Protein AF-A0A2S5KZ60-F1 (afdb_monomer_lite)

Structure (mmCIF, N/CA/C/O backbone):
data_AF-A0A2S5KZ60-F1
#
_entry.id   AF-A0A2S5KZ60-F1
#
loop_
_atom_site.group_PDB
_atom_site.id
_atom_site.type_symbol
_atom_site.label_atom_id
_atom_site.label_alt_id
_atom_site.label_comp_id
_atom_site.label_asym_id
_atom_site.label_entity_id
_atom_site.label_seq_id
_atom_site.pdbx_PDB_ins_code
_atom_site.Cartn_x
_atom_site.Cartn_y
_atom_site.Cartn_z
_atom_site.occupancy
_atom_site.B_iso_or_equiv
_atom_site.auth_seq_id
_atom_site.auth_comp_id
_atom_site.auth_asym_id
_atom_site.auth_atom_id
_atom_site.pdbx_PDB_model_num
ATOM 1 N N . ASN A 1 1 ? 19.277 -9.928 -32.989 1.00 66.94 1 ASN A N 1
ATOM 2 C CA . ASN A 1 1 ? 19.848 -9.702 -31.635 1.00 66.94 1 ASN A CA 1
ATOM 3 C C . ASN A 1 1 ? 19.671 -8.280 -31.094 1.00 66.94 1 ASN A C 1
ATOM 5 O O . ASN A 1 1 ? 19.501 -8.141 -29.895 1.00 66.94 1 ASN A O 1
ATOM 9 N N . ARG A 1 2 ? 19.640 -7.222 -31.925 1.00 77.81 2 ARG A N 1
ATOM 10 C CA . ARG A 1 2 ? 19.527 -5.826 -31.442 1.00 77.81 2 ARG A CA 1
ATOM 11 C C . ARG A 1 2 ? 18.148 -5.450 -30.859 1.00 77.81 2 ARG A C 1
ATOM 13 O O . ARG A 1 2 ? 18.082 -4.772 -29.846 1.00 77.81 2 ARG A O 1
ATOM 20 N N . GLN A 1 3 ? 17.055 -5.940 -31.453 1.00 83.19 3 GLN A N 1
ATOM 21 C CA . GLN A 1 3 ? 15.695 -5.706 -30.939 1.00 83.19 3 GLN A CA 1
ATOM 22 C C . GLN A 1 3 ? 15.441 -6.382 -29.581 1.00 83.19 3 GLN A C 1
ATOM 24 O O . GLN A 1 3 ? 14.780 -5.809 -28.724 1.00 83.19 3 GLN A O 1
ATOM 29 N N . VAL A 1 4 ? 16.019 -7.568 -29.361 1.00 87.25 4 VAL A N 1
ATOM 30 C CA . VAL A 1 4 ? 15.915 -8.292 -28.084 1.00 87.25 4 VAL A CA 1
ATOM 31 C C . VAL A 1 4 ? 16.633 -7.529 -26.969 1.00 87.25 4 VAL A C 1
ATOM 33 O O . VAL A 1 4 ? 16.061 -7.359 -25.900 1.00 87.25 4 VAL A O 1
ATOM 36 N N . ALA A 1 5 ? 17.829 -6.994 -27.240 1.00 87.56 5 ALA A N 1
ATOM 37 C CA . ALA A 1 5 ? 18.572 -6.184 -26.273 1.00 87.56 5 ALA A CA 1
ATOM 38 C C . ALA A 1 5 ? 17.804 -4.914 -25.858 1.00 87.56 5 ALA A C 1
ATOM 40 O O . ALA A 1 5 ? 17.706 -4.609 -24.674 1.00 87.56 5 ALA A O 1
ATOM 41 N N . LEU A 1 6 ? 17.180 -4.218 -26.817 1.00 87.75 6 LEU A N 1
ATOM 42 C CA . LEU A 1 6 ? 16.333 -3.052 -26.528 1.00 87.75 6 LEU A CA 1
ATOM 43 C C . LEU A 1 6 ? 15.097 -3.414 -25.695 1.00 87.75 6 LEU A C 1
ATOM 45 O O . LEU A 1 6 ? 14.676 -2.640 -24.839 1.00 87.75 6 LEU A O 1
ATOM 49 N N . GLN A 1 7 ? 14.498 -4.580 -25.940 1.00 87.25 7 GLN A N 1
ATOM 50 C CA . GLN A 1 7 ? 13.355 -5.037 -25.155 1.00 87.25 7 GLN A CA 1
ATOM 51 C C . GLN A 1 7 ? 13.765 -5.436 -23.731 1.00 87.25 7 GLN A C 1
ATOM 53 O O . GLN A 1 7 ? 13.031 -5.156 -22.788 1.00 87.25 7 GLN A O 1
ATOM 58 N N . GLN A 1 8 ? 14.934 -6.058 -23.564 1.00 90.69 8 GLN A N 1
ATOM 59 C CA . GLN A 1 8 ? 15.478 -6.418 -22.252 1.00 90.69 8 GLN A CA 1
ATOM 60 C C . GLN A 1 8 ? 15.756 -5.182 -21.395 1.00 90.69 8 GLN A C 1
ATOM 62 O O . GLN A 1 8 ? 15.376 -5.168 -20.228 1.00 90.69 8 GLN A O 1
ATOM 67 N N . ASP A 1 9 ? 16.328 -4.132 -21.981 1.00 90.38 9 ASP A N 1
ATOM 68 C CA . ASP A 1 9 ? 16.598 -2.866 -21.292 1.00 90.38 9 ASP A CA 1
ATOM 69 C C . ASP A 1 9 ? 15.305 -2.163 -20.828 1.00 90.38 9 ASP A C 1
ATOM 71 O O . ASP A 1 9 ? 15.160 -1.752 -19.670 1.00 90.38 9 ASP A O 1
ATOM 75 N N . LYS A 1 10 ? 14.287 -2.139 -21.699 1.00 90.69 10 LYS A N 1
ATOM 76 C CA . LYS A 1 10 ? 12.944 -1.651 -21.345 1.00 90.69 10 LYS A CA 1
ATOM 77 C C . LYS A 1 10 ? 12.314 -2.470 -20.223 1.00 90.69 10 LYS A C 1
ATOM 79 O O . LYS A 1 10 ? 11.778 -1.898 -19.276 1.00 90.69 10 LYS A O 1
ATOM 84 N N . ASN A 1 11 ? 12.387 -3.796 -20.309 1.00 92.19 11 ASN A N 1
ATOM 85 C CA . ASN A 1 11 ? 11.841 -4.681 -19.285 1.00 92.19 11 ASN A CA 1
ATOM 86 C C . ASN A 1 11 ? 12.564 -4.498 -17.943 1.00 92.19 11 ASN A C 1
ATOM 88 O O . ASN A 1 11 ? 11.904 -4.483 -16.908 1.00 92.19 11 ASN A O 1
ATOM 92 N N . ALA A 1 12 ? 13.887 -4.308 -17.948 1.00 92.69 12 ALA A N 1
ATOM 93 C CA . ALA A 1 12 ? 14.665 -4.035 -16.741 1.00 92.69 12 ALA A CA 1
ATOM 94 C C . ALA A 1 12 ? 14.236 -2.715 -16.082 1.00 92.69 12 ALA A C 1
ATOM 96 O O . ALA A 1 12 ? 13.995 -2.672 -14.876 1.00 92.69 12 ALA A O 1
ATOM 97 N N . THR A 1 13 ? 14.041 -1.666 -16.884 1.00 93.00 13 THR A N 1
ATOM 98 C CA . THR A 1 13 ? 13.554 -0.366 -16.398 1.00 93.00 13 THR A CA 1
ATOM 99 C C . THR A 1 13 ? 12.153 -0.469 -15.792 1.00 93.00 13 THR A C 1
ATOM 101 O O . THR A 1 13 ? 11.892 0.068 -14.715 1.00 93.00 13 THR A O 1
ATOM 104 N N . LEU A 1 14 ? 11.240 -1.170 -16.469 1.00 93.44 14 LEU A N 1
ATOM 105 C CA . LEU A 1 14 ? 9.880 -1.385 -15.969 1.00 93.44 14 LEU A CA 1
ATOM 106 C C . LEU A 1 14 ? 9.879 -2.217 -14.686 1.00 93.44 14 LEU A C 1
ATOM 108 O O . LEU A 1 14 ? 9.143 -1.898 -13.755 1.00 93.44 14 LEU A O 1
ATOM 112 N N . LYS A 1 15 ? 10.733 -3.241 -14.611 1.00 94.50 15 LYS A N 1
ATOM 113 C CA . LYS A 1 15 ? 10.877 -4.071 -13.418 1.00 94.50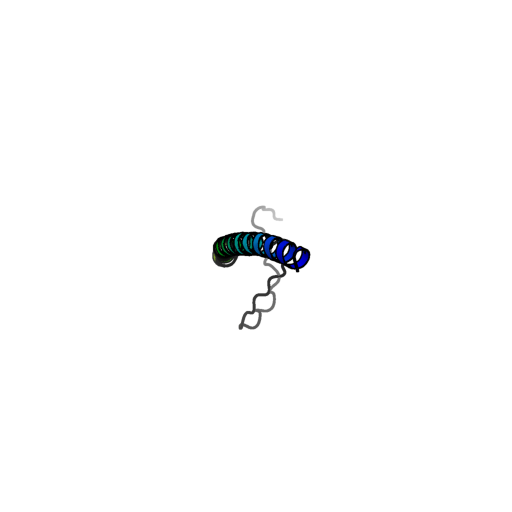 15 LYS A CA 1
ATOM 114 C C . LYS A 1 15 ? 11.363 -3.257 -12.220 1.00 94.50 15 LYS A C 1
ATOM 116 O O . LYS A 1 15 ? 10.730 -3.324 -11.177 1.00 94.50 15 LYS A O 1
ATOM 121 N N . ALA A 1 16 ? 12.392 -2.427 -12.386 1.00 93.19 16 ALA A N 1
ATOM 122 C CA . ALA A 1 16 ? 12.897 -1.573 -11.308 1.00 93.19 16 ALA A CA 1
ATOM 123 C C . ALA A 1 16 ? 11.822 -0.614 -10.757 1.00 93.19 16 ALA A C 1
ATOM 125 O O . ALA A 1 16 ? 11.717 -0.408 -9.547 1.00 93.19 16 ALA A O 1
ATOM 126 N N . ARG A 1 17 ? 10.984 -0.055 -11.641 1.00 94.12 17 ARG A N 1
ATOM 127 C CA . ARG A 1 17 ? 9.847 0.787 -11.236 1.00 94.12 17 ARG A CA 1
ATOM 128 C C . ARG A 1 17 ? 8.786 -0.005 -10.480 1.00 94.12 17 ARG A C 1
ATOM 130 O O . ARG A 1 17 ? 8.331 0.455 -9.441 1.00 94.12 17 ARG A O 1
ATOM 137 N N . ASN A 1 18 ? 8.414 -1.182 -10.979 1.00 95.31 18 ASN A N 1
ATOM 138 C CA . ASN A 1 18 ? 7.449 -2.044 -10.296 1.00 95.31 18 ASN A CA 1
ATOM 139 C C . ASN A 1 18 ? 7.952 -2.472 -8.916 1.00 95.31 18 ASN A C 1
ATOM 141 O O . ASN A 1 18 ? 7.196 -2.380 -7.958 1.00 95.31 18 ASN A O 1
ATOM 145 N N . ASP A 1 19 ? 9.222 -2.865 -8.805 1.00 94.00 19 ASP A N 1
ATOM 146 C CA . ASP A 1 19 ? 9.823 -3.281 -7.536 1.00 94.00 19 ASP A CA 1
ATOM 147 C C . ASP A 1 19 ? 9.796 -2.116 -6.509 1.00 94.00 19 ASP A C 1
ATOM 149 O O . ASP A 1 19 ? 9.555 -2.336 -5.322 1.00 94.00 19 ASP A O 1
ATOM 153 N N . THR A 1 20 ? 9.958 -0.865 -6.966 1.00 93.94 20 THR A N 1
ATOM 154 C CA . THR A 1 20 ? 9.842 0.343 -6.121 1.00 93.94 20 THR A CA 1
ATOM 155 C C . THR A 1 20 ? 8.398 0.588 -5.674 1.00 93.94 20 THR A C 1
ATOM 157 O O . THR A 1 20 ? 8.134 0.737 -4.484 1.00 93.94 20 THR A O 1
ATOM 160 N N . LEU A 1 21 ? 7.449 0.573 -6.614 1.00 91.62 21 LEU A N 1
ATOM 161 C CA . LEU A 1 21 ? 6.026 0.768 -6.318 1.00 91.62 21 LEU A CA 1
ATOM 162 C C . LEU A 1 21 ? 5.484 -0.317 -5.381 1.00 91.62 21 LEU A C 1
ATOM 164 O O . LEU A 1 21 ? 4.667 -0.040 -4.506 1.00 91.62 21 LEU A O 1
ATOM 168 N N . GLU A 1 22 ? 5.936 -1.560 -5.539 1.00 93.44 22 GLU A N 1
ATOM 169 C CA . GLU A 1 22 ? 5.537 -2.655 -4.659 1.00 93.44 22 GLU A CA 1
ATOM 170 C C . GLU A 1 22 ? 6.026 -2.427 -3.223 1.00 93.44 22 GLU A C 1
ATOM 172 O O . GLU A 1 22 ? 5.277 -2.675 -2.274 1.00 93.44 22 GLU A O 1
ATOM 177 N N . ALA A 1 23 ? 7.251 -1.921 -3.057 1.00 90.38 23 ALA A N 1
ATOM 178 C CA . ALA A 1 23 ? 7.785 -1.569 -1.748 1.00 90.38 23 ALA A CA 1
ATOM 179 C C . ALA A 1 23 ? 6.964 -0.451 -1.085 1.00 90.38 23 ALA A C 1
ATOM 181 O O . ALA A 1 23 ? 6.580 -0.598 0.075 1.00 90.38 23 ALA A O 1
ATOM 182 N N . GLU A 1 24 ? 6.616 0.603 -1.828 1.00 87.94 24 GLU A N 1
ATOM 183 C CA . GLU A 1 24 ? 5.765 1.699 -1.337 1.00 87.94 24 GLU A CA 1
ATOM 184 C C . GLU A 1 24 ? 4.370 1.208 -0.925 1.00 87.94 24 GLU A C 1
ATOM 186 O O . GLU A 1 24 ? 3.870 1.540 0.150 1.00 87.94 24 GLU A O 1
ATOM 191 N N . VAL A 1 25 ? 3.741 0.362 -1.746 1.00 91.12 25 VAL A N 1
ATOM 192 C CA . VAL A 1 25 ? 2.425 -0.213 -1.431 1.00 91.12 25 VAL A CA 1
ATOM 193 C C . VAL A 1 25 ? 2.496 -1.102 -0.192 1.00 91.12 25 VAL A C 1
ATOM 195 O O . VAL A 1 25 ? 1.565 -1.102 0.617 1.00 91.12 25 VAL A O 1
ATOM 198 N N . ARG A 1 26 ? 3.570 -1.882 -0.034 1.00 87.06 26 ARG A N 1
ATOM 199 C CA . ARG A 1 26 ? 3.766 -2.738 1.141 1.00 87.06 26 ARG A CA 1
ATOM 200 C C . ARG A 1 26 ? 3.933 -1.905 2.407 1.00 87.06 26 ARG A C 1
ATOM 202 O O . ARG A 1 26 ? 3.290 -2.224 3.406 1.00 87.06 26 ARG A O 1
ATOM 209 N N . ASP A 1 27 ? 4.739 -0.851 2.345 1.00 84.62 27 ASP A N 1
ATOM 210 C CA . ASP A 1 27 ? 4.937 0.083 3.452 1.00 84.62 27 ASP A CA 1
ATOM 211 C C . ASP A 1 27 ? 3.607 0.727 3.868 1.00 84.62 27 ASP A C 1
ATOM 213 O O . ASP A 1 27 ? 3.186 0.595 5.020 1.00 84.62 27 ASP A O 1
ATOM 217 N N . LEU A 1 28 ? 2.856 1.266 2.901 1.00 82.62 28 LEU A N 1
ATOM 218 C CA . LEU A 1 28 ? 1.555 1.891 3.145 1.00 82.62 28 LEU A CA 1
ATOM 219 C C . LEU A 1 28 ? 0.545 0.921 3.775 1.00 82.62 28 LEU A C 1
ATOM 221 O O . LEU A 1 28 ? -0.128 1.267 4.747 1.00 82.62 28 LEU A O 1
ATOM 225 N N . LYS A 1 29 ? 0.454 -0.310 3.254 1.00 80.62 29 LYS A N 1
ATOM 226 C CA . LYS A 1 29 ? -0.420 -1.352 3.817 1.00 80.62 29 LYS A CA 1
ATOM 227 C C . LYS A 1 29 ? -0.019 -1.718 5.244 1.00 80.62 29 LYS A C 1
ATOM 229 O O . LYS A 1 29 ? -0.892 -1.890 6.090 1.00 80.62 29 LYS A O 1
AT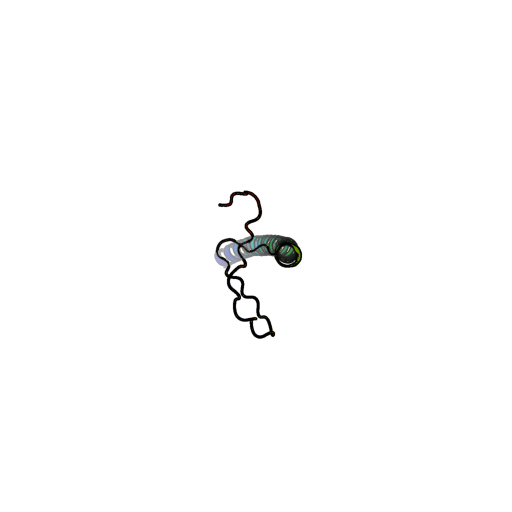OM 234 N N . SER A 1 30 ? 1.282 -1.824 5.518 1.00 76.88 30 SER A N 1
ATOM 235 C CA . SER A 1 30 ? 1.783 -2.147 6.857 1.00 76.88 30 SER A CA 1
ATOM 236 C C . SE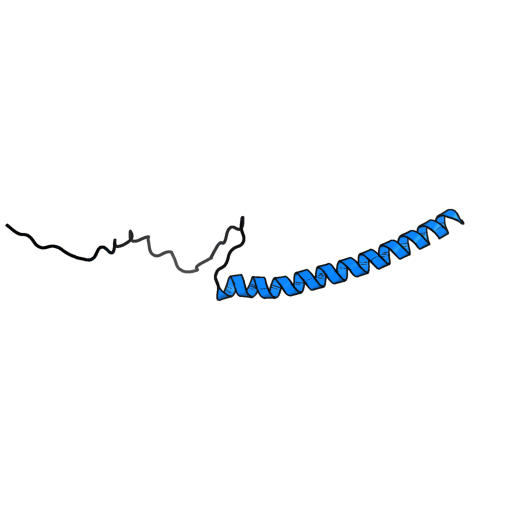R A 1 30 ? 1.488 -1.033 7.869 1.00 76.88 30 SER A C 1
ATOM 238 O O . SER A 1 30 ? 1.054 -1.320 8.984 1.00 76.88 30 SER A O 1
ATOM 240 N N . GLY A 1 31 ? 1.611 0.235 7.457 1.00 78.38 31 GLY A N 1
ATOM 241 C CA . GLY A 1 31 ? 1.260 1.386 8.290 1.00 78.38 31 GLY A CA 1
ATOM 242 C C . GLY A 1 31 ? -0.242 1.482 8.574 1.00 78.38 31 GLY A C 1
ATOM 243 O O . GLY A 1 31 ? -0.641 1.827 9.685 1.00 78.38 31 GLY A O 1
ATOM 244 N N . GLN A 1 32 ? -1.089 1.122 7.604 1.00 81.62 32 GLN A N 1
ATOM 245 C CA . GLN A 1 32 ? -2.546 1.094 7.784 1.00 81.62 32 GLN A CA 1
ATOM 246 C C . GLN A 1 32 ? -3.013 -0.048 8.694 1.00 81.62 32 GLN A C 1
ATOM 248 O O . GLN A 1 32 ? -3.935 0.156 9.482 1.00 81.62 32 GLN A O 1
ATOM 253 N N . ALA A 1 33 ? -2.352 -1.209 8.648 1.00 79.88 33 ALA A N 1
ATOM 254 C CA . ALA A 1 33 ? -2.696 -2.353 9.493 1.00 79.88 33 ALA A CA 1
ATOM 255 C C . ALA A 1 33 ? -2.604 -2.023 10.994 1.00 79.88 33 ALA A C 1
ATOM 257 O O . ALA A 1 33 ? -3.456 -2.443 11.771 1.00 79.88 33 ALA A O 1
ATOM 258 N N . ALA A 1 34 ? -1.620 -1.213 11.402 1.00 77.94 34 ALA A N 1
ATOM 259 C CA . ALA A 1 34 ? -1.477 -0.786 12.796 1.00 77.94 34 ALA A CA 1
ATOM 260 C C . ALA A 1 34 ? -2.650 0.089 13.276 1.00 77.94 34 ALA A C 1
ATOM 262 O O . ALA A 1 34 ? -3.080 -0.004 14.425 1.00 77.94 34 ALA A O 1
ATOM 263 N N . ILE A 1 35 ? -3.180 0.940 12.395 1.00 81.44 35 ILE A N 1
ATOM 264 C CA . ILE A 1 35 ? -4.326 1.806 12.701 1.00 81.44 35 ILE A CA 1
ATOM 265 C C . ILE A 1 35 ? -5.613 0.981 12.740 1.00 81.44 35 ILE A C 1
ATOM 267 O O . ILE A 1 35 ? -6.445 1.175 13.624 1.00 81.44 35 ILE A O 1
ATOM 271 N N . GLU A 1 36 ? -5.766 0.052 11.797 1.00 85.56 36 GLU A N 1
ATOM 272 C CA . GLU A 1 36 ? -6.919 -0.839 11.720 1.00 85.56 36 GLU A CA 1
ATOM 273 C C . GLU A 1 36 ? -7.026 -1.743 12.953 1.00 85.56 36 GLU A C 1
ATOM 275 O O . GLU A 1 36 ? -8.103 -1.839 13.540 1.00 85.56 36 GLU A O 1
ATOM 280 N N . GLU A 1 37 ? -5.912 -2.327 13.398 1.00 82.00 37 GLU A N 1
ATOM 281 C CA . GLU A 1 37 ? -5.857 -3.130 14.625 1.00 82.00 37 GLU A CA 1
ATOM 282 C C . GLU A 1 37 ? -6.346 -2.324 15.832 1.00 82.00 37 GLU A C 1
ATOM 284 O O . GLU A 1 37 ? -7.206 -2.771 16.589 1.00 82.00 37 GLU A O 1
ATOM 289 N N . ARG A 1 38 ? -5.871 -1.082 15.971 1.00 81.00 38 ARG A N 1
ATOM 290 C CA . ARG A 1 38 ? -6.302 -0.196 17.053 1.00 81.00 38 ARG A CA 1
ATOM 291 C C . ARG A 1 38 ? -7.791 0.143 16.973 1.00 81.00 38 ARG A C 1
ATOM 293 O O . ARG A 1 38 ? -8.481 0.132 17.989 1.00 81.00 38 ARG A O 1
ATOM 300 N N . ALA A 1 39 ? -8.298 0.434 15.778 1.00 87.00 39 ALA A N 1
ATOM 301 C CA . ALA A 1 39 ? -9.706 0.756 15.566 1.00 87.00 39 ALA A CA 1
ATOM 302 C C . ALA A 1 39 ? -10.630 -0.434 15.893 1.00 87.00 39 ALA A C 1
ATOM 304 O O . ALA A 1 39 ? -11.682 -0.241 16.507 1.00 87.00 39 ALA A O 1
ATOM 305 N N . ARG A 1 40 ? -10.219 -1.658 15.541 1.00 88.00 40 ARG A N 1
ATOM 306 C CA . ARG A 1 40 ? -10.959 -2.893 15.844 1.00 88.00 40 ARG A CA 1
ATOM 307 C C . ARG A 1 40 ? -10.904 -3.231 17.336 1.00 88.00 40 ARG A C 1
ATOM 309 O O . ARG A 1 40 ? -11.949 -3.463 17.941 1.00 88.00 40 ARG A O 1
ATOM 316 N N . SER A 1 41 ? -9.710 -3.213 17.927 1.00 82.31 41 SER A N 1
ATOM 317 C CA . SER A 1 41 ? -9.470 -3.690 19.295 1.00 82.31 41 SER A CA 1
ATOM 318 C C . SER A 1 41 ? -9.855 -2.681 20.385 1.00 82.31 41 SER A C 1
ATOM 320 O O . SER A 1 41 ? -10.339 -3.091 21.437 1.00 82.31 41 SER A O 1
ATOM 322 N N . G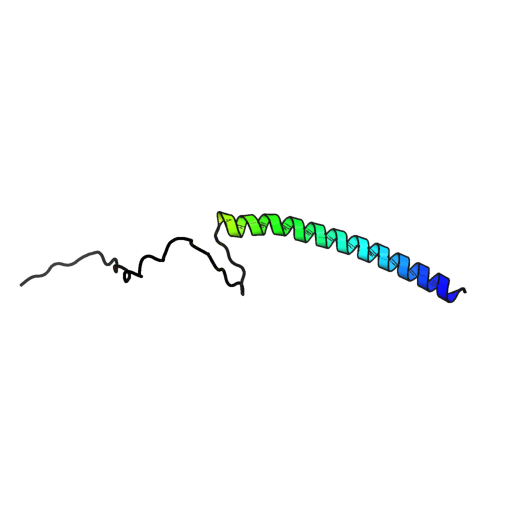LU A 1 42 ? -9.683 -1.372 20.158 1.00 81.88 42 GLU A N 1
ATOM 323 C CA . GLU A 1 42 ? -10.006 -0.339 21.162 1.00 81.88 42 GLU A CA 1
ATOM 324 C C . GLU A 1 42 ? -11.384 0.300 20.953 1.00 81.88 42 GLU A C 1
ATOM 326 O O . GLU A 1 42 ? -12.071 0.611 21.926 1.00 81.88 42 GLU A O 1
ATOM 331 N N . LEU A 1 43 ? -11.789 0.531 19.700 1.00 81.62 43 LEU A N 1
ATOM 332 C CA . LEU A 1 43 ? -12.981 1.332 19.383 1.00 81.62 43 LEU A CA 1
ATOM 333 C C . LEU A 1 43 ? -14.166 0.498 18.886 1.00 81.62 43 LEU A C 1
ATOM 335 O O . LEU A 1 43 ? -15.252 1.049 18.707 1.00 81.62 43 LEU A O 1
ATOM 339 N N . GLY A 1 44 ? -13.973 -0.802 18.638 1.00 84.00 44 GLY A N 1
ATOM 340 C CA . GLY A 1 44 ? -15.004 -1.665 18.058 1.00 84.00 44 GLY A CA 1
ATOM 341 C C . GLY A 1 44 ? -15.485 -1.181 16.686 1.00 84.00 44 GLY A C 1
ATOM 342 O O . GLY A 1 44 ? -16.627 -1.436 16.304 1.00 84.00 44 GLY A O 1
ATOM 343 N N . MET A 1 45 ? -14.648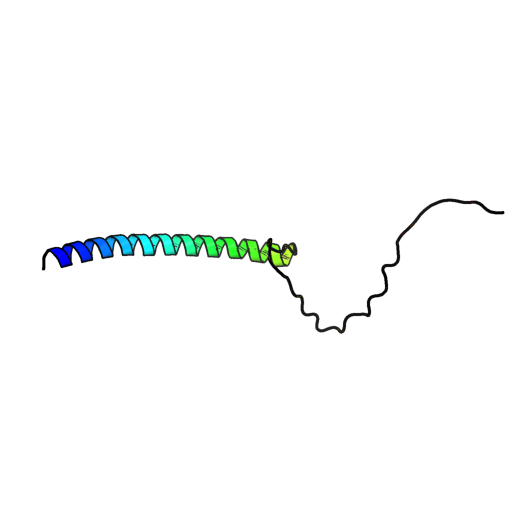 -0.429 15.963 1.00 86.19 45 MET A N 1
ATOM 344 C CA . MET A 1 45 ? -14.991 0.104 14.649 1.00 86.19 45 MET A CA 1
ATOM 345 C C . MET A 1 45 ? -14.952 -1.013 13.604 1.00 86.19 45 MET A C 1
ATOM 347 O O . MET A 1 45 ? -14.002 -1.793 13.546 1.00 86.19 45 MET A O 1
ATOM 351 N N . ILE A 1 46 ? -15.982 -1.057 12.761 1.00 84.38 46 ILE A N 1
ATOM 352 C CA . ILE A 1 46 ? -16.146 -2.028 11.674 1.00 84.38 46 ILE A CA 1
ATOM 353 C C . ILE A 1 46 ? -16.194 -1.254 10.355 1.00 84.38 46 ILE A C 1
ATOM 355 O O . ILE A 1 46 ? -16.754 -0.152 10.297 1.00 84.38 46 ILE A O 1
ATOM 359 N N . LYS A 1 47 ? -15.587 -1.796 9.296 1.00 84.62 47 LYS A N 1
ATOM 360 C CA . LYS A 1 47 ? -15.568 -1.134 7.989 1.00 84.62 47 LYS A CA 1
ATOM 361 C C . LYS A 1 47 ? -16.959 -1.146 7.344 1.00 84.62 47 LYS A C 1
ATOM 363 O O . LYS A 1 47 ? -17.777 -2.030 7.585 1.00 84.62 47 LYS A O 1
ATOM 368 N N . GLN A 1 48 ? -17.218 -0.174 6.472 1.00 86.25 48 GLN A N 1
ATOM 369 C CA . GLN A 1 48 ? -18.395 -0.209 5.611 1.00 86.25 48 GLN A CA 1
ATOM 370 C C . GLN A 1 48 ? -18.347 -1.468 4.725 1.00 86.25 48 GLN A C 1
ATOM 372 O O . GLN A 1 48 ? -17.305 -1.768 4.142 1.00 86.25 48 GLN A O 1
ATOM 377 N N . ASP A 1 49 ? -19.460 -2.204 4.685 1.00 87.19 49 ASP A N 1
ATOM 378 C CA . ASP A 1 49 ? -19.628 -3.503 4.011 1.00 87.19 49 ASP A CA 1
ATOM 379 C C . ASP A 1 49 ? -18.903 -4.707 4.659 1.00 87.19 49 ASP A C 1
ATOM 381 O O . ASP A 1 49 ? -18.715 -5.741 4.016 1.00 87.19 49 ASP A O 1
ATOM 385 N N . GLU A 1 50 ? -18.525 -4.621 5.939 1.00 84.44 50 GLU A N 1
ATOM 386 C CA . GLU A 1 50 ? -17.966 -5.744 6.709 1.00 84.44 50 GLU A CA 1
ATOM 387 C C . GLU A 1 50 ? -19.007 -6.359 7.666 1.00 84.44 50 GLU A C 1
ATOM 389 O O . GLU A 1 50 ? -19.793 -5.653 8.298 1.00 84.44 50 GLU A O 1
ATOM 394 N N . VAL A 1 51 ? -19.008 -7.693 7.792 1.00 81.00 51 VAL A N 1
ATOM 395 C CA . VAL A 1 51 ? -19.852 -8.432 8.748 1.00 81.00 51 VAL A CA 1
ATOM 396 C C . VAL A 1 51 ? -18.968 -8.992 9.862 1.00 81.00 51 VAL A C 1
ATOM 398 O O . VAL A 1 51 ? -18.119 -9.846 9.613 1.00 81.00 51 VAL A O 1
ATOM 401 N N . PHE A 1 52 ? -19.172 -8.518 11.093 1.00 82.25 52 PHE A N 1
ATOM 402 C CA . PHE A 1 52 ? -18.402 -8.935 12.266 1.00 82.25 52 PHE A CA 1
ATOM 403 C C . PHE A 1 52 ? -19.093 -10.084 13.013 1.00 82.25 52 PHE A C 1
ATOM 405 O O . PHE A 1 52 ? -20.251 -9.964 13.414 1.00 82.25 52 PHE A O 1
ATOM 412 N N . TYR A 1 53 ? -18.370 -11.184 13.235 1.00 81.50 53 TYR A N 1
ATOM 413 C CA . TYR A 1 53 ? -18.837 -12.329 14.018 1.00 81.50 53 TYR A CA 1
ATOM 414 C C . TYR A 1 53 ? -18.006 -12.455 15.296 1.00 81.50 53 TYR A C 1
ATOM 416 O O . TYR A 1 53 ? -16.797 -12.663 15.228 1.00 81.50 53 TYR A O 1
ATOM 424 N N . GLN A 1 54 ? -18.658 -12.380 16.457 1.00 74.38 54 GLN A N 1
ATOM 425 C CA . GLN A 1 54 ? -18.028 -12.658 17.746 1.00 74.38 54 GLN A CA 1
ATOM 426 C C . GLN A 1 54 ? -18.451 -14.045 18.225 1.00 74.38 54 GLN A C 1
ATOM 428 O O . GLN A 1 54 ? -19.631 -14.292 18.472 1.00 74.38 54 GLN A O 1
ATOM 433 N N . VAL A 1 55 ? -17.487 -14.954 18.352 1.00 79.88 55 VAL A N 1
ATOM 434 C CA . VAL A 1 55 ? -17.728 -16.260 18.967 1.00 79.88 55 VAL A CA 1
ATOM 435 C C . VAL A 1 55 ? -17.611 -16.085 20.475 1.00 79.88 55 VAL A C 1
ATOM 437 O O . VAL A 1 55 ? -16.553 -15.719 20.979 1.00 79.88 55 VAL A O 1
ATOM 440 N N . ILE A 1 56 ? -18.712 -16.310 21.186 1.00 81.44 56 ILE A N 1
ATOM 441 C CA . ILE A 1 56 ? -18.724 -16.425 22.642 1.00 81.44 56 ILE A CA 1
ATOM 442 C C . ILE A 1 56 ? -18.859 -17.904 23.002 1.00 81.44 56 ILE A C 1
ATOM 444 O O . ILE A 1 56 ? -19.766 -18.582 22.527 1.00 81.44 56 ILE A O 1
ATOM 448 N N . ASP A 1 57 ? -17.969 -18.403 23.859 1.00 79.12 57 ASP A N 1
ATOM 449 C CA . ASP A 1 57 ? -18.021 -19.792 24.348 1.00 79.12 57 ASP A CA 1
ATOM 450 C C . ASP A 1 57 ? -19.157 -20.018 25.361 1.00 79.12 57 ASP A C 1
ATOM 452 O O . ASP A 1 57 ? -19.414 -21.138 25.803 1.00 79.12 57 ASP A O 1
ATOM 456 N N . GLN A 1 58 ? -19.851 -18.947 25.753 1.00 70.12 58 GLN A N 1
ATOM 457 C CA . GLN A 1 58 ? -20.938 -19.001 26.712 1.00 70.12 58 GLN A CA 1
ATOM 458 C C . GLN A 1 58 ? -22.272 -19.183 25.975 1.00 70.12 58 GLN A C 1
ATOM 460 O O . GLN A 1 58 ? -22.570 -18.395 25.072 1.00 70.12 58 GLN A O 1
ATOM 465 N N . PRO A 1 59 ? -23.105 -20.177 26.345 1.00 64.06 59 PRO A N 1
ATOM 466 C CA . PRO A 1 59 ? -24.452 -20.267 25.803 1.00 64.06 59 PRO A CA 1
ATOM 467 C C . PRO A 1 59 ? -25.172 -18.949 26.094 1.00 64.06 59 PRO A C 1
ATOM 469 O O . PRO A 1 59 ? -25.249 -18.530 27.250 1.00 64.06 59 PRO A O 1
ATOM 472 N N . LEU A 1 60 ? -25.641 -18.289 25.030 1.00 61.22 60 LEU A N 1
ATOM 473 C CA . LEU A 1 60 ? -26.385 -17.031 25.086 1.00 61.22 60 LEU A CA 1
ATOM 474 C C . LEU A 1 60 ? -27.407 -17.097 26.233 1.00 61.22 60 LEU A C 1
ATOM 476 O O . LEU A 1 60 ? -28.270 -17.984 26.211 1.00 61.22 60 LEU A O 1
ATOM 480 N N . PRO A 1 61 ? -27.359 -16.186 27.225 1.00 61.69 61 PRO A N 1
ATOM 481 C CA . PRO A 1 61 ? -28.491 -15.993 28.110 1.00 61.69 61 PRO A CA 1
ATOM 482 C C . PRO A 1 61 ? -29.686 -15.682 27.214 1.00 61.69 61 PRO A C 1
ATOM 484 O O . PRO A 1 61 ? -29.630 -14.762 26.396 1.00 61.69 61 PRO A O 1
ATOM 487 N N . GLN A 1 62 ? -30.726 -16.511 27.306 1.00 56.62 62 GLN A N 1
ATOM 488 C CA . GLN A 1 62 ? -31.962 -16.345 26.549 1.00 56.62 62 GLN A CA 1
ATOM 489 C C . GLN A 1 62 ? -32.388 -14.880 26.621 1.00 56.62 62 GLN A C 1
ATOM 491 O O . GLN A 1 62 ? -32.434 -14.319 27.716 1.00 56.62 62 GLN A O 1
ATOM 496 N N . ALA A 1 63 ? -32.637 -14.267 25.462 1.00 58.75 63 ALA A N 1
ATOM 497 C CA . ALA A 1 63 ? -32.979 -12.859 25.348 1.00 58.75 63 ALA A CA 1
ATOM 498 C C . ALA A 1 63 ? -34.135 -12.522 26.301 1.00 58.75 63 ALA A C 1
ATOM 500 O O . ALA A 1 63 ? -35.295 -12.825 26.021 1.00 58.75 63 ALA A O 1
ATOM 501 N N . GLN A 1 64 ? -33.819 -11.909 27.442 1.00 53.88 64 GLN A N 1
ATOM 502 C CA . GLN A 1 64 ? -34.829 -11.243 28.241 1.00 53.88 64 GLN A CA 1
ATOM 503 C C . GLN A 1 64 ? -35.237 -10.007 27.436 1.00 53.88 64 GLN A C 1
ATOM 505 O O . GLN A 1 64 ? -34.356 -9.240 27.032 1.00 53.88 64 GLN A O 1
ATOM 510 N N . PRO A 1 65 ? -36.533 -9.834 27.125 1.00 55.06 65 PRO A N 1
ATOM 511 C CA . PRO A 1 65 ? -36.990 -8.660 26.399 1.00 55.06 65 PRO A CA 1
ATOM 512 C C . PRO A 1 65 ? -36.538 -7.403 27.154 1.00 55.06 65 PRO A C 1
ATOM 514 O O . PRO A 1 65 ? -36.496 -7.421 28.389 1.00 55.06 65 PRO A O 1
ATOM 517 N N . PRO A 1 66 ? -36.162 -6.331 26.434 1.00 50.53 66 PRO A N 1
ATOM 518 C CA . PRO A 1 66 ? -35.591 -5.149 27.054 1.00 50.53 66 PRO A CA 1
ATOM 519 C C . PRO A 1 66 ? -36.558 -4.622 28.111 1.00 50.53 66 PRO A C 1
ATOM 521 O O . PRO A 1 66 ? -37.710 -4.306 27.813 1.00 50.53 66 PRO A O 1
ATOM 524 N N . LEU A 1 67 ? -36.082 -4.551 29.357 1.00 52.47 67 LEU A N 1
ATOM 525 C CA . LEU A 1 67 ? -36.744 -3.801 30.412 1.00 52.47 67 LEU A CA 1
ATOM 526 C C . LEU A 1 67 ? -36.807 -2.354 29.929 1.00 52.47 67 LEU A C 1
ATOM 528 O O . LEU A 1 67 ? -35.803 -1.641 29.940 1.00 52.47 67 LEU A O 1
ATOM 532 N N . THR A 1 68 ? -37.972 -1.954 29.425 1.00 44.12 68 THR A N 1
ATOM 533 C CA . THR A 1 68 ? -38.246 -0.582 29.017 1.00 44.12 68 THR A CA 1
ATOM 534 C C . THR A 1 68 ? -38.038 0.303 30.239 1.00 44.12 68 THR A C 1
ATOM 536 O O . THR A 1 68 ? -38.860 0.338 31.152 1.00 44.12 68 THR A O 1
ATOM 539 N N . GLN A 1 69 ? -36.898 0.984 30.274 1.00 50.72 69 GLN A N 1
ATOM 540 C CA . GLN A 1 69 ? -36.655 2.087 31.183 1.00 50.72 69 GLN A CA 1
ATOM 541 C C . GLN A 1 69 ? -37.563 3.233 30.732 1.00 50.72 69 GLN A C 1
ATOM 543 O O . GLN A 1 69 ? -37.247 3.958 29.792 1.00 50.72 69 GLN A O 1
ATOM 548 N N . THR A 1 70 ? -38.715 3.371 31.379 1.00 42.81 70 THR A N 1
ATOM 549 C CA . THR A 1 70 ? -39.458 4.631 31.417 1.00 42.81 70 THR A CA 1
ATOM 550 C C . THR A 1 70 ? -39.642 5.016 32.877 1.00 42.81 70 THR A C 1
ATOM 552 O O . THR A 1 70 ? -40.578 4.572 33.536 1.00 42.81 70 THR A O 1
ATOM 555 N N . GLU A 1 71 ? -38.742 5.847 33.383 1.00 43.03 71 GLU A N 1
ATOM 556 C CA . GLU A 1 71 ? -39.070 6.822 34.427 1.00 43.03 71 GLU A CA 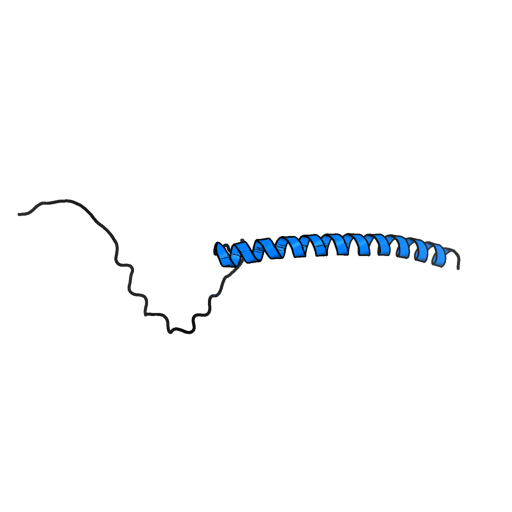1
ATOM 557 C C . GLU A 1 71 ? -39.152 8.210 33.758 1.00 43.03 71 GLU A C 1
ATOM 559 O O . GLU A 1 71 ? -38.540 8.376 32.698 1.00 43.03 71 GLU A O 1
ATOM 564 N N . PRO A 1 72 ? -39.803 9.248 34.331 1.00 60.62 72 PRO A N 1
ATOM 565 C CA . PRO A 1 72 ? -40.666 9.310 35.520 1.00 60.62 72 PRO A CA 1
ATOM 566 C C . PRO A 1 72 ? -41.994 10.092 35.279 1.00 60.62 72 PRO A C 1
ATOM 568 O O . PRO A 1 72 ? -42.214 10.689 34.229 1.00 60.62 72 PRO A O 1
ATOM 571 N N . THR A 1 73 ? -42.807 10.232 36.338 1.00 41.75 73 THR A N 1
ATOM 572 C CA . THR A 1 73 ? -43.848 11.276 36.550 1.00 41.75 73 THR A CA 1
ATOM 573 C C . THR A 1 73 ? -45.269 10.984 36.045 1.00 41.75 73 THR A C 1
ATOM 575 O O . THR A 1 73 ? -45.558 11.077 34.861 1.00 41.75 73 THR A O 1
ATOM 578 N N . ALA A 1 74 ? -46.204 10.763 36.977 1.00 43.22 74 ALA A N 1
ATOM 579 C CA . ALA A 1 74 ? -47.300 11.702 37.275 1.00 43.22 74 ALA A CA 1
ATOM 580 C C . ALA A 1 74 ? -48.483 10.994 37.959 1.00 43.22 74 ALA A C 1
ATOM 582 O O . ALA A 1 74 ? -49.243 10.234 37.368 1.00 43.22 74 ALA A O 1
ATOM 583 N N . VAL A 1 75 ? -48.632 11.324 39.239 1.00 48.28 75 VAL A N 1
ATOM 584 C CA . VAL A 1 75 ? -49.861 11.335 40.039 1.00 48.28 75 VAL A CA 1
ATOM 585 C C . VAL A 1 75 ? -51.135 11.503 39.194 1.00 48.28 75 VAL A C 1
ATOM 587 O O . VAL A 1 75 ? -51.283 12.536 38.549 1.00 48.28 75 VAL A O 1
ATOM 590 N N . LYS A 1 76 ? -52.112 10.592 39.326 1.00 38.34 76 LYS A N 1
ATOM 591 C CA . LYS A 1 76 ? -53.401 10.899 39.983 1.00 38.34 76 LYS A CA 1
ATOM 592 C C . LYS A 1 76 ? -54.287 9.659 40.154 1.00 38.34 76 LYS A C 1
ATOM 594 O O . LYS A 1 76 ? -54.600 8.957 39.202 1.00 38.34 76 LYS A O 1
ATOM 599 N N . LYS A 1 77 ? -54.731 9.485 41.398 1.00 39.06 77 LYS A N 1
ATOM 600 C CA . LYS A 1 77 ? -55.928 8.746 41.830 1.00 39.06 77 LYS A CA 1
ATOM 601 C C . LYS A 1 77 ? -57.199 9.303 41.145 1.00 39.06 77 LYS A C 1
ATOM 603 O O . LYS A 1 77 ? -57.171 10.463 40.716 1.00 39.06 77 LYS A O 1
ATOM 608 N N . PRO A 1 78 ? -58.311 8.552 41.082 1.00 50.09 78 PRO A N 1
ATOM 609 C CA . PRO A 1 78 ? -59.161 8.323 42.265 1.00 50.09 78 PRO A CA 1
ATOM 610 C C . PRO A 1 78 ? -59.227 6.873 42.759 1.00 50.09 78 PRO A C 1
ATOM 612 O O . PRO A 1 78 ? -59.085 5.951 41.933 1.00 50.09 78 PRO A O 1
#

Foldseek 3Di:
DVVVVVVVVVVVVVVVVVVVVVVVVVVVVVVVVVVVCCCCVPVVDDDVPDDDDDDDPDDDPPDDDDPPDDDDDDDDDD

Secondary structure (DSSP, 8-state):
-HHHHHHHHHHHHHHHHHHHHHHHHHHHHHHHHHHHHHHHHHH----TT----PPPSS-----PPP------------

Sequence (78 aa):
NRQVALQQDKNATLKARNDTLEAEVRDLKSGQAAIEERARSELGMIKQDEVFYQVIDQPLPQAQPPLTQTEPTAVKKP

pLDDT: mean 76.46, std 16.45, range [38.34, 95.31]

Radius of gyration: 29.89 Å; chains: 1; bounding box: 79×32×74 Å